Protein AF-A0A0C4YEW2-F1 (afdb_monomer_lite)

pLDDT: mean 95.28, std 5.67, range [67.19, 98.5]

Radius of gyration: 10.72 Å; chains: 1; bounding box: 25×17×33 Å

Organism: NCBI:txid68895

InterPro domains:
  IPR011992 EF-hand domain pair [SSF47473] (2-58)

Sequence (62 aa):
MQQLQMRFANANTTRDGKLTREQAAAGMPMVASHFDEIDTQQAGYVTLAQIEGFMRQKAMAR

Structure (mmCIF, N/CA/C/O backbone):
data_AF-A0A0C4YEW2-F1
#
_entry.id   AF-A0A0C4YEW2-F1
#
loop_
_atom_site.group_PDB
_atom_site.id
_atom_site.type_symbol
_atom_site.label_atom_id
_atom_site.label_alt_id
_atom_site.label_comp_id
_atom_site.label_asym_id
_atom_site.label_entity_id
_atom_site.label_seq_id
_atom_site.pdbx_PDB_ins_code
_atom_site.Cartn_x
_atom_site.Cartn_y
_atom_site.Cartn_z
_atom_site.occupancy
_atom_site.B_iso_or_equiv
_atom_site.auth_seq_id
_atom_site.auth_comp_id
_atom_site.auth_asym_id
_atom_site.auth_atom_id
_atom_site.pdbx_PDB_model_num
ATOM 1 N N . MET A 1 1 ? 12.324 -0.079 9.751 1.00 70.06 1 MET A N 1
ATOM 2 C CA . MET A 1 1 ? 11.725 0.496 8.524 1.00 70.06 1 MET A CA 1
ATOM 3 C C . MET A 1 1 ? 12.527 0.204 7.257 1.00 70.06 1 MET A C 1
ATOM 5 O O . MET A 1 1 ? 11.917 -0.215 6.288 1.00 70.06 1 MET A O 1
ATOM 9 N N . GLN A 1 2 ? 13.865 0.316 7.246 1.00 84.94 2 GLN A N 1
ATOM 10 C CA . GLN A 1 2 ? 14.667 0.089 6.022 1.00 84.94 2 GLN A CA 1
ATOM 11 C C . GLN A 1 2 ? 14.418 -1.275 5.340 1.00 84.94 2 GLN A C 1
ATOM 13 O O . GLN A 1 2 ? 14.251 -1.337 4.127 1.00 84.94 2 GLN A O 1
ATOM 18 N N . GLN A 1 3 ? 14.297 -2.368 6.106 1.00 92.38 3 GLN A N 1
ATOM 19 C CA . GLN A 1 3 ? 13.995 -3.691 5.536 1.00 92.38 3 GLN A CA 1
ATOM 20 C C . GLN A 1 3 ? 12.600 -3.770 4.890 1.00 92.38 3 GLN A C 1
ATOM 22 O O . GLN A 1 3 ? 12.439 -4.425 3.863 1.00 92.38 3 GLN A O 1
ATOM 27 N N . LEU A 1 4 ? 11.600 -3.092 5.465 1.00 93.44 4 LEU A N 1
ATOM 28 C CA . LEU A 1 4 ? 10.251 -3.039 4.900 1.00 93.44 4 LEU A CA 1
ATOM 29 C C . LEU A 1 4 ? 10.258 -2.285 3.572 1.00 93.44 4 LEU A C 1
ATOM 31 O O . LEU A 1 4 ? 9.698 -2.771 2.598 1.00 93.44 4 LEU A O 1
ATOM 35 N N . GLN A 1 5 ? 10.942 -1.141 3.529 1.00 95.19 5 GLN A N 1
ATOM 36 C CA . GLN A 1 5 ? 11.069 -0.333 2.322 1.00 95.19 5 GLN A CA 1
ATOM 37 C C . GLN A 1 5 ? 11.778 -1.096 1.197 1.00 95.19 5 GLN A C 1
ATOM 39 O O . GLN A 1 5 ? 11.304 -1.079 0.066 1.00 95.19 5 GLN A O 1
ATOM 44 N N . MET A 1 6 ? 12.856 -1.831 1.501 1.00 96.12 6 MET A N 1
ATOM 45 C CA . MET A 1 6 ? 13.525 -2.691 0.516 1.00 96.12 6 MET A CA 1
ATOM 46 C C . MET A 1 6 ? 12.607 -3.805 0.004 1.00 96.12 6 MET A C 1
ATOM 48 O O . MET A 1 6 ? 12.521 -4.027 -1.199 1.00 96.12 6 MET A O 1
ATOM 52 N N . ARG A 1 7 ? 11.882 -4.492 0.896 1.00 96.25 7 ARG A N 1
ATOM 53 C CA . ARG A 1 7 ? 10.917 -5.531 0.497 1.00 96.25 7 ARG A CA 1
ATOM 54 C C . ARG A 1 7 ? 9.793 -4.969 -0.364 1.00 96.25 7 ARG A C 1
ATOM 56 O O . ARG A 1 7 ? 9.446 -5.581 -1.367 1.00 96.25 7 ARG A O 1
ATOM 63 N N . PHE A 1 8 ? 9.276 -3.799 -0.000 1.00 97.75 8 PHE A N 1
ATOM 64 C CA . PHE A 1 8 ? 8.261 -3.096 -0.772 1.00 97.75 8 PHE A CA 1
ATOM 65 C C . PHE A 1 8 ? 8.775 -2.742 -2.167 1.00 97.75 8 PHE A C 1
ATOM 67 O O . PHE A 1 8 ? 8.127 -3.066 -3.154 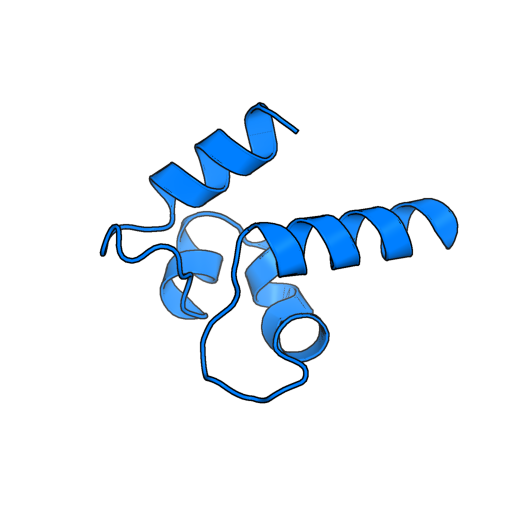1.00 97.75 8 PHE A O 1
ATOM 74 N N . ALA A 1 9 ? 9.962 -2.137 -2.259 1.00 97.31 9 ALA A N 1
ATOM 75 C CA . ALA A 1 9 ? 10.575 -1.780 -3.535 1.00 97.31 9 ALA A CA 1
ATOM 76 C C . ALA A 1 9 ? 10.838 -3.010 -4.420 1.00 97.31 9 ALA A C 1
ATOM 78 O O . ALA A 1 9 ? 10.626 -2.946 -5.626 1.00 97.31 9 ALA A O 1
ATOM 79 N N . ASN A 1 10 ? 11.248 -4.135 -3.826 1.00 97.81 10 ASN A N 1
ATOM 80 C CA . ASN A 1 10 ? 11.470 -5.385 -4.553 1.00 97.81 10 ASN A CA 1
ATOM 81 C C . ASN A 1 10 ? 10.163 -6.021 -5.047 1.00 97.81 10 ASN A C 1
ATOM 83 O O . ASN A 1 10 ? 10.130 -6.569 -6.145 1.00 97.81 10 ASN A O 1
ATOM 87 N N . ALA A 1 11 ? 9.098 -5.964 -4.245 1.00 97.81 11 ALA A N 1
ATOM 88 C CA . ALA A 1 11 ? 7.786 -6.487 -4.617 1.00 97.81 11 ALA A CA 1
ATOM 89 C C . ALA A 1 11 ? 7.080 -5.595 -5.655 1.00 97.81 11 ALA A C 1
ATOM 91 O O . ALA A 1 11 ? 6.323 -6.094 -6.487 1.00 97.81 11 ALA A O 1
ATOM 92 N N . ASN A 1 12 ? 7.342 -4.285 -5.630 1.00 98.19 12 ASN A N 1
ATOM 93 C CA . ASN A 1 12 ? 6.741 -3.310 -6.530 1.00 98.19 12 ASN A CA 1
ATOM 94 C C . ASN A 1 12 ? 7.451 -3.320 -7.892 1.00 98.19 12 ASN A C 1
ATOM 96 O O . ASN A 1 12 ? 8.236 -2.431 -8.232 1.00 98.19 12 ASN A O 1
ATOM 100 N N . THR A 1 13 ? 7.162 -4.353 -8.680 1.00 97.38 13 THR A N 1
ATOM 101 C CA . THR A 1 13 ? 7.724 -4.557 -10.021 1.00 97.38 13 THR A CA 1
ATOM 102 C C . THR A 1 13 ? 7.325 -3.462 -11.011 1.00 97.38 13 THR A C 1
ATOM 104 O O . THR A 1 13 ? 8.095 -3.159 -11.921 1.00 97.38 13 THR A O 1
ATOM 107 N N . THR A 1 14 ? 6.162 -2.837 -10.815 1.00 96.81 14 THR A N 1
ATOM 108 C CA . THR A 1 14 ? 5.652 -1.708 -11.610 1.00 96.81 14 THR A CA 1
ATOM 109 C C . THR A 1 14 ? 6.347 -0.387 -11.281 1.00 96.81 14 THR A C 1
ATOM 111 O O . THR A 1 14 ? 6.369 0.512 -12.117 1.00 96.81 14 THR A O 1
ATOM 114 N N . ARG A 1 15 ? 6.951 -0.274 -10.091 1.00 97.00 15 ARG A N 1
ATOM 115 C CA . ARG A 1 15 ? 7.620 0.925 -9.558 1.00 97.00 15 ARG A CA 1
ATOM 116 C C . ARG A 1 15 ? 6.726 2.170 -9.525 1.00 97.00 15 ARG A C 1
ATOM 118 O O . ARG A 1 15 ? 7.210 3.291 -9.646 1.00 97.00 15 ARG A O 1
ATOM 125 N N . ASP A 1 16 ? 5.431 1.979 -9.310 1.00 97.94 16 ASP A N 1
ATOM 126 C CA . ASP A 1 16 ? 4.403 3.030 -9.285 1.00 97.94 16 ASP A CA 1
ATOM 127 C C . ASP A 1 16 ? 4.046 3.506 -7.861 1.00 97.94 16 ASP A C 1
ATOM 129 O O . ASP A 1 16 ? 3.102 4.268 -7.657 1.00 97.94 16 ASP A O 1
ATOM 133 N N . GLY A 1 17 ? 4.795 3.047 -6.853 1.00 97.81 17 GLY A N 1
ATOM 134 C CA . GLY A 1 17 ? 4.554 3.365 -5.443 1.00 97.81 17 GLY A CA 1
ATOM 135 C C . GLY A 1 17 ? 3.427 2.560 -4.786 1.00 97.81 17 GLY A C 1
ATOM 136 O O . GLY A 1 17 ? 3.095 2.830 -3.629 1.00 97.81 17 GLY A O 1
ATOM 137 N N . LYS A 1 18 ? 2.865 1.563 -5.478 1.00 98.31 18 LYS A N 1
ATOM 138 C CA . LYS A 1 18 ? 1.768 0.713 -5.010 1.00 98.31 18 LYS A CA 1
ATOM 139 C C . LYS A 1 18 ? 2.159 -0.767 -5.053 1.00 98.31 18 LYS A C 1
ATOM 141 O O . LYS A 1 18 ? 3.071 -1.155 -5.770 1.00 98.31 18 LYS A O 1
ATOM 146 N N . LEU A 1 19 ? 1.493 -1.590 -4.254 1.00 98.44 19 LEU A N 1
ATOM 147 C CA . LEU A 1 19 ? 1.547 -3.044 -4.360 1.00 98.44 19 LEU A CA 1
ATOM 148 C C . LEU A 1 19 ? 0.147 -3.581 -4.588 1.00 98.44 19 LEU A C 1
ATOM 150 O O . LEU A 1 19 ? -0.729 -3.377 -3.747 1.00 98.44 19 LEU A O 1
ATOM 154 N N . THR A 1 20 ? -0.047 -4.301 -5.687 1.00 98.50 20 THR A N 1
ATOM 155 C CA . THR A 1 20 ? -1.246 -5.123 -5.877 1.00 98.50 20 THR A CA 1
ATOM 156 C C . THR A 1 20 ? -1.189 -6.360 -4.984 1.00 98.50 20 THR A C 1
ATOM 158 O O . THR A 1 20 ? -0.143 -6.694 -4.410 1.00 98.50 20 THR A O 1
ATOM 161 N N . ARG A 1 21 ? -2.307 -7.081 -4.870 1.00 97.88 21 ARG A N 1
ATOM 162 C CA . ARG A 1 21 ? -2.358 -8.335 -4.109 1.00 97.88 21 ARG A CA 1
ATOM 163 C C . ARG A 1 21 ? -1.380 -9.371 -4.663 1.00 97.88 21 ARG A C 1
ATOM 165 O O . ARG A 1 21 ? -0.735 -10.069 -3.888 1.00 97.88 21 ARG A O 1
ATOM 172 N N . GLU A 1 22 ? -1.233 -9.450 -5.980 1.00 98.12 22 GLU A N 1
ATOM 173 C CA . GLU A 1 22 ? -0.335 -10.387 -6.661 1.00 98.12 22 GLU A CA 1
ATOM 174 C C . GLU A 1 22 ? 1.131 -10.048 -6.371 1.00 98.12 22 GLU A C 1
ATOM 176 O O . GLU A 1 22 ? 1.919 -10.924 -6.011 1.00 98.12 22 GLU A O 1
ATOM 181 N N . GLN A 1 23 ? 1.493 -8.764 -6.457 1.00 98.25 23 GLN A N 1
ATOM 182 C CA . GLN A 1 23 ? 2.835 -8.294 -6.112 1.00 98.25 23 GLN A CA 1
ATOM 183 C C . GLN A 1 23 ? 3.145 -8.527 -4.627 1.00 98.25 23 GLN A C 1
ATOM 185 O O . GLN A 1 23 ? 4.227 -9.008 -4.273 1.00 98.25 23 GLN A O 1
ATOM 190 N N . ALA A 1 24 ? 2.178 -8.244 -3.749 1.00 98.12 24 ALA A N 1
ATOM 191 C CA . ALA A 1 24 ? 2.289 -8.544 -2.330 1.00 98.12 24 ALA A CA 1
ATOM 192 C C . ALA A 1 24 ? 2.447 -10.053 -2.088 1.00 98.12 24 ALA A C 1
ATOM 194 O O . ALA A 1 24 ? 3.283 -10.443 -1.281 1.00 98.12 24 ALA A O 1
ATOM 195 N N . ALA A 1 25 ? 1.717 -10.919 -2.795 1.00 97.56 25 ALA A N 1
ATOM 196 C CA . ALA A 1 25 ? 1.828 -12.369 -2.630 1.00 97.56 25 ALA A CA 1
ATOM 197 C C . ALA A 1 25 ? 3.219 -12.887 -3.021 1.00 97.56 25 ALA A C 1
ATOM 199 O O . ALA A 1 25 ? 3.762 -13.760 -2.345 1.00 97.56 25 ALA A O 1
ATOM 200 N N . ALA A 1 26 ? 3.823 -12.309 -4.062 1.00 96.69 26 ALA A N 1
ATOM 201 C CA . ALA A 1 26 ? 5.148 -12.697 -4.533 1.00 96.69 26 ALA A CA 1
ATOM 202 C C . ALA A 1 26 ? 6.291 -12.227 -3.613 1.00 96.69 26 ALA A C 1
ATOM 204 O O . ALA A 1 26 ? 7.241 -12.974 -3.385 1.00 96.69 26 ALA A O 1
ATOM 205 N N . GLY A 1 27 ? 6.231 -10.995 -3.093 1.00 94.94 27 GLY A N 1
ATOM 206 C CA . GLY A 1 27 ? 7.355 -10.394 -2.356 1.00 94.94 27 GLY A CA 1
ATOM 207 C C . GLY A 1 27 ? 7.119 -10.144 -0.864 1.00 94.94 27 GLY A C 1
ATOM 208 O O . GLY A 1 27 ? 8.071 -9.945 -0.105 1.00 94.94 27 GLY A O 1
ATOM 209 N N . MET A 1 28 ? 5.863 -10.136 -0.418 1.00 97.19 28 MET A N 1
ATOM 210 C CA . MET A 1 28 ? 5.456 -9.774 0.943 1.00 97.19 28 MET A CA 1
ATOM 211 C C . MET A 1 28 ? 4.250 -10.606 1.435 1.00 97.19 28 MET A C 1
ATOM 213 O O . MET A 1 28 ? 3.182 -10.041 1.677 1.00 97.19 28 MET A O 1
ATOM 217 N N . PRO A 1 29 ? 4.397 -11.926 1.676 1.00 96.25 29 PRO A N 1
ATOM 218 C CA . PRO A 1 29 ? 3.265 -12.810 1.990 1.00 96.25 29 PRO A CA 1
ATOM 219 C C . PRO A 1 29 ? 2.392 -12.351 3.168 1.00 96.25 29 PRO A C 1
ATOM 221 O O . PRO A 1 29 ? 1.176 -12.461 3.112 1.00 96.25 29 PRO A O 1
ATOM 224 N N . MET A 1 30 ? 2.988 -11.748 4.205 1.00 94.81 30 MET A N 1
ATOM 225 C CA . MET A 1 30 ? 2.240 -11.147 5.323 1.00 94.81 30 MET A CA 1
ATOM 226 C C . MET A 1 30 ? 1.296 -10.019 4.885 1.00 94.81 30 MET A C 1
ATOM 228 O O . MET A 1 30 ? 0.209 -9.885 5.432 1.00 94.81 30 MET A O 1
ATOM 232 N N . VAL A 1 31 ? 1.709 -9.198 3.917 1.00 97.06 31 VAL A N 1
ATOM 233 C CA . VAL A 1 31 ? 0.870 -8.127 3.365 1.00 97.06 31 VAL A CA 1
ATOM 234 C C . VAL A 1 31 ? -0.249 -8.725 2.522 1.00 97.06 31 VAL A C 1
ATOM 236 O O . VAL A 1 31 ? -1.375 -8.267 2.626 1.00 97.06 31 VAL A O 1
ATOM 239 N N . ALA A 1 32 ? 0.029 -9.774 1.743 1.00 97.88 32 ALA A N 1
ATOM 240 C CA . ALA A 1 32 ? -0.990 -10.452 0.944 1.00 97.88 32 ALA A CA 1
ATOM 241 C C . ALA A 1 32 ? -2.070 -11.125 1.805 1.00 97.88 32 ALA A C 1
ATOM 243 O O . ALA A 1 32 ? -3.256 -10.996 1.509 1.00 97.88 32 ALA A O 1
ATOM 244 N N . SER A 1 33 ? -1.676 -11.792 2.896 1.00 97.62 33 SER A N 1
ATOM 245 C CA . SER A 1 33 ? -2.615 -12.441 3.823 1.00 97.62 33 SER A CA 1
ATOM 246 C C . SER A 1 33 ? -3.541 -11.455 4.533 1.00 97.62 33 SER A C 1
ATOM 248 O O . SER A 1 33 ? -4.657 -11.818 4.885 1.00 97.62 33 SER A O 1
ATOM 250 N N . HIS A 1 34 ? -3.090 -10.216 4.730 1.00 97.56 34 HIS A N 1
ATOM 251 C CA . HIS A 1 34 ? -3.863 -9.149 5.364 1.00 97.56 34 HIS A CA 1
ATOM 252 C C . HIS A 1 34 ? -4.229 -8.041 4.375 1.00 97.56 34 HIS A C 1
ATOM 254 O O . HIS A 1 34 ? -4.478 -6.910 4.782 1.00 97.56 34 HIS A O 1
ATOM 260 N N . PHE A 1 35 ? -4.243 -8.337 3.075 1.00 98.38 35 PHE A N 1
ATOM 261 C CA . PHE A 1 35 ? -4.370 -7.303 2.054 1.00 98.38 35 PHE A CA 1
ATOM 262 C C . PHE A 1 35 ? -5.664 -6.509 2.222 1.00 98.38 35 PHE A C 1
ATOM 264 O O . PHE A 1 35 ? -5.615 -5.287 2.235 1.00 98.38 35 PHE A O 1
ATOM 271 N N . ASP A 1 36 ? -6.785 -7.193 2.453 1.00 97.69 36 ASP A N 1
ATOM 272 C CA . ASP A 1 36 ? -8.086 -6.547 2.676 1.00 97.69 36 ASP A CA 1
ATOM 273 C C . ASP A 1 3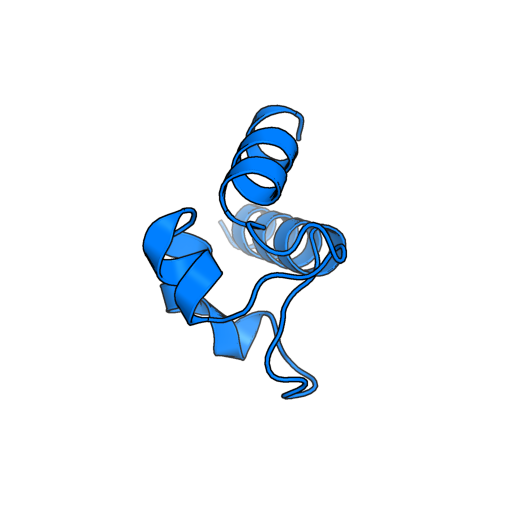6 ? -8.142 -5.742 3.983 1.00 97.69 36 ASP A C 1
ATOM 275 O O . ASP A 1 36 ? -8.873 -4.761 4.072 1.00 97.69 36 ASP A O 1
ATOM 279 N N . GLU A 1 37 ? -7.355 -6.120 4.998 1.00 97.25 37 GLU A N 1
ATOM 280 C CA . GLU A 1 37 ? -7.232 -5.334 6.235 1.00 97.25 37 GLU A CA 1
ATOM 281 C C . GLU A 1 37 ? -6.432 -4.039 6.003 1.00 97.25 37 GLU A C 1
ATOM 283 O O . GLU A 1 37 ? -6.636 -3.051 6.706 1.00 97.25 37 GLU A O 1
ATOM 288 N N . ILE A 1 38 ? -5.506 -4.040 5.037 1.00 97.94 38 ILE A N 1
ATOM 289 C CA . ILE A 1 38 ? -4.623 -2.905 4.728 1.00 97.94 38 ILE A CA 1
ATOM 290 C C . ILE A 1 38 ? -5.260 -1.985 3.670 1.00 97.94 38 ILE A C 1
ATOM 292 O O . ILE A 1 38 ? -5.198 -0.760 3.798 1.00 97.94 38 ILE A O 1
ATOM 296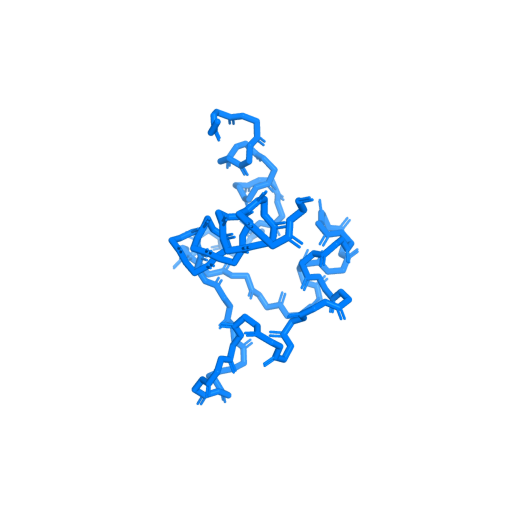 N N . ASP A 1 39 ? -5.886 -2.558 2.641 1.00 98.00 39 ASP A N 1
ATOM 297 C CA . ASP A 1 39 ? -6.631 -1.866 1.586 1.00 98.00 39 ASP A CA 1
ATOM 298 C C . ASP A 1 39 ? -8.076 -1.587 2.027 1.00 98.00 39 ASP A C 1
ATOM 300 O O . ASP A 1 39 ? -9.053 -2.050 1.438 1.00 98.00 39 ASP A O 1
ATOM 304 N N . THR A 1 40 ? -8.222 -0.804 3.094 1.00 96.06 40 THR A N 1
ATOM 305 C CA . THR A 1 40 ? -9.531 -0.480 3.687 1.00 96.06 40 THR A CA 1
ATOM 306 C C . THR A 1 40 ? -10.463 0.286 2.747 1.00 96.06 40 THR A C 1
ATOM 308 O O . THR A 1 40 ? -11.669 0.330 2.978 1.00 96.06 40 THR A O 1
ATOM 311 N N . GLN A 1 41 ? -9.917 0.894 1.691 1.00 96.19 41 GLN A N 1
ATOM 312 C CA . GLN A 1 41 ? -10.672 1.604 0.659 1.00 96.19 41 GLN A CA 1
ATOM 313 C C . GLN A 1 41 ? -11.016 0.719 -0.544 1.00 96.19 41 GLN A C 1
ATOM 315 O O . GLN A 1 41 ? -11.669 1.204 -1.464 1.00 96.19 41 GLN A O 1
ATOM 320 N N . GLN A 1 42 ? -10.589 -0.550 -0.547 1.00 96.81 42 GLN A N 1
ATOM 321 C CA . GLN A 1 42 ? -10.775 -1.484 -1.659 1.00 96.81 42 GLN A CA 1
ATOM 322 C C . GLN A 1 42 ? -10.281 -0.907 -2.998 1.00 96.81 42 GLN A C 1
ATOM 324 O O . GLN A 1 42 ? -10.911 -1.073 -4.043 1.00 96.81 42 GLN A O 1
ATOM 329 N N . ALA A 1 43 ? -9.148 -0.202 -2.969 1.00 97.88 43 ALA A N 1
ATOM 330 C CA . ALA A 1 43 ? -8.539 0.412 -4.142 1.00 97.88 43 ALA A CA 1
ATOM 331 C C . ALA A 1 43 ? -7.876 -0.616 -5.081 1.00 97.88 43 ALA A C 1
ATOM 333 O O . ALA A 1 43 ? -7.504 -0.278 -6.206 1.00 97.88 43 ALA A O 1
ATOM 334 N N . GLY A 1 44 ? -7.695 -1.858 -4.621 1.00 98.00 44 GLY A N 1
ATOM 335 C CA . GLY A 1 44 ? -6.977 -2.922 -5.320 1.00 98.00 44 GLY A CA 1
ATOM 336 C C . GLY A 1 44 ? -5.458 -2.842 -5.149 1.00 98.00 44 GLY A C 1
ATOM 337 O O . GLY A 1 44 ? -4.722 -3.583 -5.804 1.00 98.00 44 GLY A O 1
ATOM 338 N N . TYR A 1 45 ? -4.967 -1.952 -4.281 1.00 98.44 45 TYR A N 1
ATOM 339 C CA . TYR A 1 45 ? -3.545 -1.781 -4.001 1.00 98.44 45 TYR A CA 1
ATOM 340 C C . TYR A 1 45 ? -3.288 -1.240 -2.595 1.00 98.44 45 TYR A C 1
ATOM 342 O O . TYR A 1 45 ? -4.110 -0.542 -2.009 1.00 98.44 45 TYR A O 1
ATOM 350 N N . VAL A 1 46 ? -2.077 -1.478 -2.095 1.00 98.38 46 VAL A N 1
ATOM 351 C CA . VAL A 1 46 ? -1.590 -0.914 -0.834 1.00 98.38 46 VAL A CA 1
ATOM 352 C C . VAL A 1 46 ? -0.291 -0.144 -1.034 1.00 98.38 46 VAL A C 1
ATOM 354 O O . VAL A 1 46 ? 0.536 -0.465 -1.884 1.00 98.38 46 VAL A O 1
ATOM 357 N N . THR A 1 47 ? -0.092 0.893 -0.233 1.00 98.31 47 THR A N 1
ATOM 358 C CA . THR A 1 47 ? 1.123 1.716 -0.229 1.00 98.31 47 THR A CA 1
ATOM 359 C C . THR A 1 47 ? 2.031 1.344 0.936 1.00 98.31 47 THR A C 1
ATOM 361 O O . THR A 1 47 ? 1.592 0.762 1.932 1.00 98.31 47 THR A O 1
ATOM 364 N N . LEU A 1 48 ? 3.305 1.736 0.852 1.00 97.38 48 LEU A N 1
ATOM 365 C CA . LEU A 1 48 ? 4.257 1.539 1.947 1.00 97.38 48 LEU A CA 1
ATOM 366 C C . LEU A 1 48 ? 3.730 2.125 3.268 1.00 97.38 48 LEU A C 1
ATOM 368 O O . LEU A 1 48 ? 3.816 1.471 4.303 1.00 97.38 48 LEU A O 1
ATOM 372 N N . ALA A 1 49 ? 3.123 3.314 3.223 1.00 97.25 49 ALA A N 1
ATOM 373 C CA . ALA A 1 49 ? 2.576 3.979 4.403 1.00 97.25 49 ALA A CA 1
ATOM 374 C C . ALA A 1 49 ? 1.413 3.200 5.045 1.00 97.25 49 ALA A C 1
ATOM 376 O O . ALA A 1 49 ? 1.352 3.099 6.272 1.00 97.25 49 ALA A O 1
ATOM 377 N N . GLN A 1 50 ? 0.518 2.612 4.242 1.00 97.94 50 GLN A N 1
ATOM 378 C CA . GLN A 1 50 ? -0.568 1.765 4.756 1.00 97.94 50 GLN A CA 1
ATOM 379 C C . GLN A 1 50 ? -0.017 0.499 5.418 1.00 97.94 50 GLN A C 1
ATOM 381 O O . GLN A 1 50 ? -0.433 0.148 6.522 1.00 97.94 50 GLN A O 1
ATOM 386 N N . ILE A 1 51 ? 0.977 -0.144 4.796 1.00 97.06 51 ILE A N 1
ATOM 387 C CA . ILE A 1 51 ? 1.629 -1.330 5.364 1.00 97.06 51 ILE A CA 1
ATOM 388 C C . ILE A 1 51 ? 2.340 -0.981 6.679 1.00 97.06 51 ILE A C 1
ATOM 390 O O . ILE A 1 51 ? 2.225 -1.714 7.660 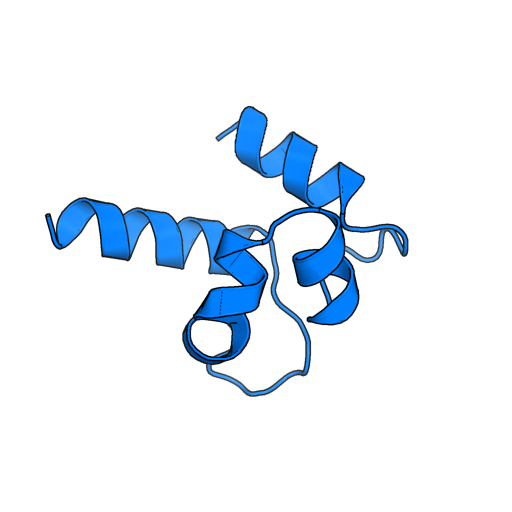1.00 97.06 51 ILE A O 1
ATOM 394 N N . GLU A 1 52 ? 3.052 0.147 6.739 1.00 95.69 52 GLU A N 1
ATOM 395 C CA . GLU A 1 52 ? 3.676 0.629 7.975 1.00 95.69 52 GLU A CA 1
ATOM 396 C C . GLU A 1 52 ? 2.647 0.890 9.077 1.00 95.69 52 GLU A C 1
ATOM 398 O O . GLU A 1 52 ? 2.867 0.502 10.226 1.00 95.69 52 GLU A O 1
ATOM 403 N N . GLY A 1 53 ? 1.525 1.526 8.733 1.00 96.12 53 GLY A N 1
ATOM 404 C CA . GLY A 1 53 ? 0.415 1.763 9.651 1.00 96.12 53 GLY A CA 1
ATOM 405 C C . GLY A 1 53 ? -0.126 0.461 10.237 1.00 96.12 53 GLY A C 1
ATOM 406 O O . GLY A 1 53 ? -0.212 0.330 11.458 1.00 96.12 53 GLY A O 1
ATOM 407 N N . PHE A 1 54 ? -0.392 -0.525 9.383 1.00 95.38 54 PHE A N 1
ATOM 408 C CA . PHE A 1 54 ? -0.855 -1.849 9.790 1.00 95.38 54 PHE A CA 1
ATOM 409 C C . PHE A 1 54 ? 0.142 -2.567 10.710 1.00 95.38 54 PHE A C 1
ATOM 411 O O . PHE A 1 54 ? -0.233 -3.079 11.765 1.00 95.38 54 PHE A O 1
ATOM 418 N N . MET A 1 55 ? 1.433 -2.557 10.363 1.00 92.75 55 MET A N 1
ATOM 419 C CA . MET A 1 55 ? 2.476 -3.183 11.183 1.00 92.75 55 MET A CA 1
ATOM 420 C C . MET A 1 55 ? 2.603 -2.513 12.555 1.00 92.75 55 MET A C 1
ATOM 422 O O . MET A 1 55 ? 2.762 -3.209 13.558 1.00 92.75 55 MET A O 1
ATOM 426 N N . ARG A 1 56 ? 2.496 -1.176 12.622 1.00 93.81 56 ARG A N 1
ATOM 427 C CA . ARG A 1 56 ? 2.475 -0.449 13.901 1.00 93.81 56 ARG A CA 1
ATOM 428 C C . ARG A 1 56 ? 1.257 -0.830 14.743 1.00 93.81 56 ARG A C 1
ATOM 430 O O . ARG A 1 56 ? 1.426 -1.119 15.922 1.00 93.81 56 ARG A O 1
ATOM 437 N N . GLN A 1 57 ? 0.066 -0.897 14.145 1.00 92.94 57 GLN A N 1
ATOM 438 C CA . GLN A 1 57 ? -1.152 -1.313 14.851 1.00 92.94 57 GLN A CA 1
ATOM 439 C C . GLN A 1 57 ? -1.038 -2.744 15.398 1.00 92.94 57 GLN A C 1
ATOM 441 O O . GLN A 1 57 ? -1.301 -2.970 16.576 1.00 92.94 57 GLN A O 1
ATOM 446 N N . LYS A 1 58 ? -0.567 -3.707 14.592 1.00 90.06 58 LYS A N 1
ATOM 447 C CA . LYS A 1 58 ? -0.352 -5.096 15.046 1.00 90.06 58 LYS A CA 1
ATOM 448 C C . LYS A 1 58 ? 0.731 -5.212 16.122 1.00 90.06 58 LYS A C 1
ATOM 450 O O . LYS A 1 58 ? 0.661 -6.122 16.937 1.00 90.06 58 LYS A O 1
ATOM 455 N N . ALA A 1 59 ? 1.741 -4.339 16.122 1.00 89.19 59 ALA A N 1
ATOM 456 C CA . ALA A 1 59 ? 2.763 -4.320 17.168 1.00 89.19 59 ALA A CA 1
ATOM 457 C C . ALA A 1 59 ? 2.221 -3.796 18.506 1.00 89.19 59 ALA A C 1
ATOM 459 O O . ALA A 1 59 ? 2.614 -4.311 19.542 1.00 89.19 59 ALA A O 1
ATOM 460 N N . MET A 1 60 ? 1.319 -2.809 18.477 1.00 89.62 60 MET A N 1
ATOM 461 C CA . MET A 1 60 ? 0.672 -2.251 19.674 1.00 89.62 60 MET A CA 1
ATOM 462 C C . MET A 1 60 ? -0.408 -3.166 20.265 1.00 89.62 60 MET A C 1
ATOM 464 O O . MET A 1 60 ? -0.730 -3.043 21.438 1.00 89.62 60 MET A O 1
ATOM 468 N N . ALA A 1 61 ? -0.985 -4.056 19.454 1.00 86.00 61 ALA A N 1
ATOM 469 C CA . ALA A 1 61 ? -1.995 -5.022 19.885 1.00 86.00 61 ALA A CA 1
ATOM 470 C C . ALA A 1 61 ? -1.407 -6.306 20.514 1.00 86.00 61 ALA A C 1
ATOM 472 O O . ALA A 1 61 ? -2.155 -7.249 20.771 1.00 86.00 61 ALA A O 1
ATOM 473 N N . ARG A 1 62 ? -0.083 -6.366 20.702 1.00 67.19 62 ARG A N 1
ATOM 474 C CA . ARG A 1 62 ? 0.628 -7.436 21.416 1.00 67.19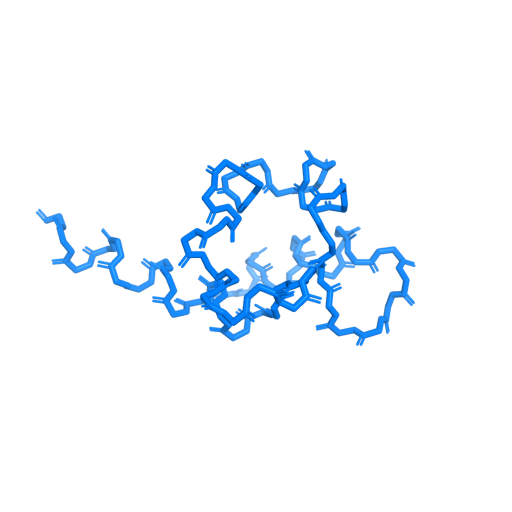 62 ARG A CA 1
ATOM 475 C C . ARG A 1 62 ? 0.920 -7.009 22.843 1.00 67.19 62 ARG A C 1
ATOM 477 O O . ARG A 1 62 ? 0.867 -7.905 23.709 1.00 67.19 62 ARG A O 1
#

Foldseek 3Di:
DVVLVVLQCVLPPVNPQKHALVSCVVRPVVCNVCVCVLPVVPPRIHGSVSVVVVVVVVVVVD

Secondary structure (DSSP, 8-state):
-HHHHH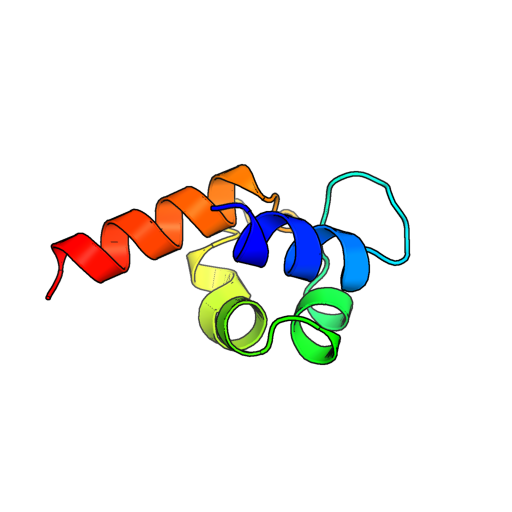HHHHH-TT-SSEE-HHHHHHH-HHHHHTHHHH-TT--S-EEHHHHHHHHHHHHHT-